Protein AF-A0A7C4AM42-F1 (afdb_monomer)

Foldseek 3Di:
DFQQVVDVVNVVCLVPDPCQVVLCVLCVNQPCVVVDVLGDNHPVRVSVSVVVLSRLVRCLVVPQVVVLPVVQVVFDWDDDPNDTHHGPSVVRSVVSCVVSLNVQQCPDVVVPHNVDDDD

Mean predicted aligned error: 3.65 Å

Sequence (119 aa):
MNFYTDNEDLQFVFATADLNDIIRSYEDDFKEQTCFDAAPDCVEDALDSYQRILRLAGDIAGQIIAPAAAAIDENPHTISNNTVVLSPPLQECLRALRQADLLGCTVSRRYGGLNLPCF

Secondary structure (DSSP, 8-state):
--TTTT-HHHHHHHHH---HHHHHHHTTTTGGGGT-TTS-SSHHHHHHHHHHHHHHHHHHIIIIIHHHHHHHHHS--EEETTEEE--HHHHHHHHHHHHTTGGGTTS-GGGT-------

Solvent-accessible surface area (backbone atoms only — not comparable to full-atom values): 6832 Å² total; per-residue (Å²): 109,34,64,34,82,75,27,69,66,59,50,48,51,65,73,67,52,85,46,63,69,55,48,40,63,72,46,60,73,32,68,46,36,87,78,36,96,82,39,40,76,47,65,69,50,41,52,53,50,50,53,52,52,45,45,52,51,12,34,47,42,42,68,47,42,56,70,31,47,64,57,36,71,76,38,64,67,45,77,56,94,98,37,81,42,74,25,70,56,51,52,52,43,52,49,54,38,52,78,66,51,56,82,37,31,65,35,50,56,94,79,76,21,62,48,44,88,86,132

pLDDT: mean 93.91, std 3.57, range [69.69, 98.0]

Nearest PDB structures (foldseek):
  6ijc-assembly1_B  TM=6.583E-01  e=2.880E-01  Roseovarius nubinhibens ISM
  6jny-assembly2_B  TM=2.391E-01  e=5.213E+00  Enterobacteria phage SfI

Radius of gyration: 17.37 Å; Cα contacts (8 Å, |Δi|>4): 118; chains: 1; bounding box: 39×35×48 Å

Structure (mmCIF, N/CA/C/O backbone):
data_AF-A0A7C4AM42-F1
#
_entry.id   AF-A0A7C4AM42-F1
#
loop_
_atom_site.group_PDB
_atom_site.id
_atom_site.type_symbol
_atom_site.label_atom_id
_atom_site.label_alt_id
_atom_site.label_comp_id
_atom_site.label_asym_id
_atom_site.label_entity_id
_atom_site.label_seq_id
_atom_site.pdbx_PDB_ins_code
_atom_site.Cartn_x
_atom_site.Cartn_y
_atom_site.Cartn_z
_atom_site.occupancy
_atom_site.B_iso_or_equiv
_atom_site.auth_seq_id
_atom_site.auth_comp_id
_atom_site.auth_asym_id
_atom_site.auth_atom_id
_atom_site.pdbx_PDB_model_num
ATOM 1 N N . MET A 1 1 ? 2.193 14.847 -9.437 1.00 88.94 1 MET A N 1
ATOM 2 C CA . MET A 1 1 ? 0.885 14.175 -9.544 1.00 88.94 1 MET A CA 1
ATOM 3 C C . MET A 1 1 ? 0.898 13.052 -8.536 1.00 88.94 1 MET A C 1
ATOM 5 O O . MET A 1 1 ? 1.866 12.301 -8.512 1.00 88.94 1 MET A O 1
ATOM 9 N N . ASN A 1 2 ? -0.108 12.994 -7.678 1.00 96.94 2 ASN A N 1
ATOM 10 C CA . ASN A 1 2 ? -0.248 12.001 -6.629 1.00 96.94 2 ASN A CA 1
ATOM 11 C C . ASN A 1 2 ? -1.560 11.254 -6.864 1.00 96.94 2 ASN A C 1
ATOM 13 O O . ASN A 1 2 ? -2.639 11.833 -6.797 1.00 96.94 2 ASN A O 1
ATOM 17 N N . PHE A 1 3 ? -1.473 9.958 -7.148 1.00 97.44 3 PHE A N 1
ATOM 18 C CA . PHE A 1 3 ? -2.634 9.175 -7.578 1.00 97.44 3 PHE A CA 1
ATOM 19 C C . PHE A 1 3 ? -3.661 8.916 -6.468 1.00 97.44 3 PHE A C 1
ATOM 21 O O . PHE A 1 3 ? -4.734 8.393 -6.756 1.00 97.44 3 PHE A O 1
ATOM 28 N N . TYR A 1 4 ? -3.357 9.288 -5.222 1.00 97.44 4 TYR A N 1
ATOM 29 C CA . TYR A 1 4 ? -4.308 9.254 -4.119 1.00 97.44 4 TYR A CA 1
ATOM 30 C C . TYR A 1 4 ? -4.992 10.609 -3.921 1.00 97.44 4 TYR A C 1
ATOM 32 O O . TYR A 1 4 ? -6.217 10.685 -3.970 1.00 97.44 4 TYR A O 1
ATOM 40 N N . THR A 1 5 ? -4.226 11.686 -3.712 1.00 97.31 5 THR A N 1
ATOM 41 C CA . THR A 1 5 ? -4.809 13.007 -3.404 1.00 97.31 5 THR A CA 1
ATOM 42 C C . THR A 1 5 ? -5.465 13.667 -4.608 1.00 97.31 5 THR A C 1
ATOM 44 O O . THR A 1 5 ? -6.393 14.448 -4.429 1.00 97.31 5 THR A O 1
ATOM 47 N N . ASP A 1 6 ? -5.014 13.338 -5.820 1.00 97.56 6 ASP A N 1
ATOM 48 C CA . ASP A 1 6 ? -5.556 13.896 -7.062 1.00 97.56 6 ASP A CA 1
ATOM 49 C C . ASP A 1 6 ? -6.754 13.067 -7.585 1.00 97.56 6 ASP A C 1
ATOM 51 O O . ASP A 1 6 ? -7.255 13.324 -8.677 1.00 97.56 6 ASP A O 1
ATOM 55 N N . ASN A 1 7 ? -7.205 12.055 -6.829 1.00 97.38 7 ASN A N 1
ATOM 56 C CA . ASN A 1 7 ? -8.327 11.184 -7.175 1.00 97.38 7 ASN A CA 1
ATOM 57 C C . ASN A 1 7 ? -9.520 11.442 -6.240 1.00 97.38 7 ASN A C 1
ATOM 59 O O . ASN A 1 7 ? -9.550 10.956 -5.107 1.00 97.38 7 ASN A O 1
ATOM 63 N N . GLU A 1 8 ? -10.505 12.199 -6.729 1.00 97.06 8 GLU A N 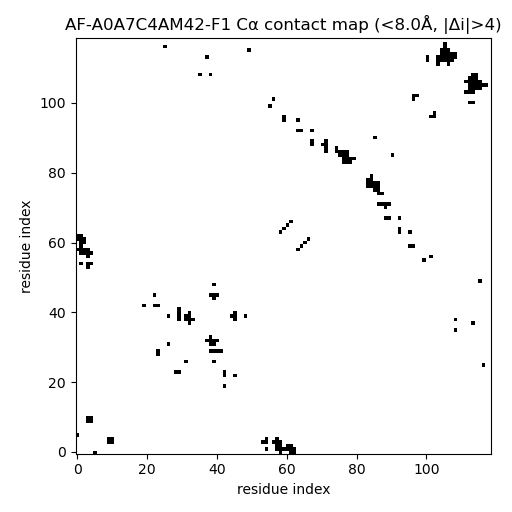1
ATOM 64 C CA . GLU A 1 8 ? -11.694 12.596 -5.960 1.00 97.06 8 GLU A CA 1
ATOM 65 C C . GLU A 1 8 ? -12.506 11.398 -5.448 1.00 97.06 8 GLU A C 1
ATOM 67 O O . GLU A 1 8 ? -13.003 11.447 -4.324 1.00 97.06 8 GLU A O 1
ATOM 72 N N . ASP A 1 9 ? -12.576 10.299 -6.206 1.00 97.31 9 ASP A N 1
ATOM 73 C CA . ASP A 1 9 ? -13.314 9.097 -5.801 1.00 97.31 9 ASP A CA 1
ATOM 74 C C . ASP A 1 9 ? -12.653 8.417 -4.595 1.00 97.31 9 ASP A C 1
ATOM 76 O O . ASP A 1 9 ? -13.335 8.027 -3.647 1.00 97.31 9 ASP A O 1
ATOM 80 N N . LEU A 1 10 ? -11.318 8.309 -4.584 1.00 95.94 10 LEU A N 1
ATOM 81 C CA . LEU A 1 10 ? -10.589 7.740 -3.443 1.00 95.94 10 LEU A CA 1
ATOM 82 C C . LEU A 1 10 ? -10.722 8.615 -2.195 1.00 95.94 10 LEU A C 1
ATOM 84 O O . LEU A 1 10 ? -10.898 8.086 -1.096 1.00 95.94 10 LEU A O 1
ATOM 88 N N . GLN A 1 11 ? -10.684 9.941 -2.358 1.00 96.44 11 GLN A N 1
ATOM 89 C CA . GLN A 1 11 ? -10.925 10.868 -1.251 1.00 96.44 11 GLN A CA 1
ATOM 90 C C . GLN A 1 11 ? -12.358 10.741 -0.723 1.00 96.44 11 GLN A C 1
ATOM 92 O O . GLN A 1 11 ? -12.566 10.701 0.489 1.00 96.44 11 GLN A O 1
ATOM 97 N N . PHE A 1 12 ? -13.344 10.630 -1.617 1.00 96.06 12 PHE A N 1
ATOM 98 C CA . PHE A 1 12 ? -14.745 10.448 -1.254 1.00 96.06 12 PHE A CA 1
ATOM 99 C C . PHE A 1 12 ? -14.971 9.144 -0.483 1.00 96.06 12 PHE A C 1
ATOM 101 O O . PHE A 1 12 ? -15.603 9.164 0.574 1.00 96.06 12 PHE A O 1
ATOM 108 N N . VAL A 1 13 ? -14.430 8.020 -0.964 1.00 93.75 13 VAL A N 1
ATOM 109 C CA . VAL A 1 13 ? -14.537 6.721 -0.282 1.00 93.75 13 VAL A CA 1
ATOM 110 C C . VAL A 1 13 ? -13.909 6.787 1.108 1.00 93.75 13 VAL A C 1
ATOM 112 O O . VAL A 1 13 ? -14.548 6.383 2.075 1.00 93.75 13 VAL A O 1
ATOM 115 N N . PHE A 1 14 ? -12.702 7.343 1.237 1.00 92.69 14 PHE A N 1
ATOM 116 C CA . PHE A 1 14 ? -12.037 7.452 2.537 1.00 92.69 14 PHE A CA 1
ATOM 117 C C . PHE A 1 14 ? -12.808 8.354 3.513 1.00 92.69 14 PHE A C 1
ATOM 119 O O . PHE A 1 14 ? -12.933 8.023 4.686 1.00 92.69 14 PHE A O 1
ATOM 126 N N . ALA A 1 15 ? -13.369 9.468 3.032 1.00 92.00 15 ALA A N 1
ATOM 127 C CA . ALA A 1 15 ? -14.115 10.411 3.864 1.00 92.00 15 ALA A CA 1
ATOM 128 C C . ALA A 1 15 ? -15.505 9.907 4.290 1.00 92.00 15 ALA A C 1
ATOM 130 O O . ALA A 1 15 ? -16.050 10.391 5.281 1.00 92.00 15 ALA A O 1
ATOM 131 N N . THR A 1 16 ? -16.107 8.989 3.528 1.00 93.12 16 THR A N 1
ATOM 132 C CA . THR A 1 16 ? -17.470 8.486 3.780 1.00 93.12 16 THR A CA 1
ATOM 133 C C . THR A 1 16 ? -17.511 7.093 4.395 1.00 93.12 16 THR A C 1
ATOM 135 O O . THR A 1 16 ? -18.566 6.676 4.874 1.00 93.12 16 THR A O 1
ATOM 138 N N . ALA A 1 17 ? -16.387 6.375 4.411 1.00 89.38 17 ALA A N 1
ATOM 139 C CA . ALA A 1 17 ? -16.276 5.103 5.101 1.00 89.38 17 ALA A CA 1
ATOM 140 C C . ALA A 1 17 ? -16.401 5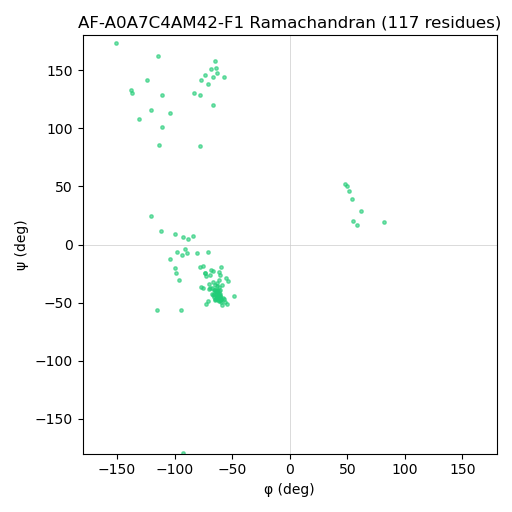.312 6.619 1.00 89.38 17 ALA A C 1
ATOM 142 O O . ALA A 1 17 ? -15.594 6.008 7.235 1.00 89.38 17 ALA A O 1
ATOM 143 N N . ASP A 1 18 ? -17.400 4.681 7.237 1.00 88.56 18 ASP A N 1
ATOM 144 C CA . ASP A 1 18 ? -17.512 4.635 8.696 1.00 88.56 18 ASP A CA 1
ATOM 145 C C . ASP A 1 18 ? -16.532 3.591 9.248 1.00 88.56 18 ASP A C 1
ATOM 147 O O . ASP A 1 18 ? -16.852 2.413 9.412 1.00 88.56 18 ASP A O 1
ATOM 151 N N . LEU A 1 19 ? -15.283 4.020 9.438 1.00 90.56 19 LEU A N 1
ATOM 152 C CA . LEU A 1 19 ? -14.186 3.151 9.860 1.00 90.56 19 LEU A CA 1
ATOM 153 C C . LEU A 1 19 ? -14.042 3.054 11.379 1.00 90.56 19 LEU A C 1
ATOM 155 O O . LEU A 1 19 ? -13.240 2.252 11.845 1.00 90.56 19 LEU A O 1
ATOM 159 N N . ASN A 1 20 ? -14.784 3.836 12.162 1.00 92.31 20 ASN A N 1
ATOM 160 C CA . ASN A 1 20 ? -14.522 3.990 13.595 1.00 92.31 20 ASN A CA 1
ATOM 161 C C . ASN A 1 20 ? -14.595 2.656 14.352 1.00 92.31 20 ASN A C 1
ATOM 163 O O . ASN A 1 20 ? -13.649 2.277 15.046 1.00 92.31 20 ASN A O 1
ATOM 167 N N . ASP A 1 21 ? -15.695 1.921 14.182 1.00 90.56 21 ASP A N 1
ATOM 168 C CA . ASP A 1 21 ? -15.895 0.627 14.844 1.00 90.56 21 ASP A CA 1
ATOM 169 C C . ASP A 1 21 ? -14.962 -0.451 14.274 1.00 90.56 21 ASP A C 1
ATOM 171 O O . ASP A 1 21 ? -14.469 -1.312 15.008 1.00 90.56 21 ASP A O 1
ATOM 175 N N . ILE A 1 22 ? -14.664 -0.372 12.973 1.00 91.62 22 ILE A N 1
ATOM 176 C CA . ILE A 1 22 ? -13.750 -1.292 12.290 1.00 91.62 22 ILE A CA 1
ATOM 177 C C . ILE A 1 22 ? -12.332 -1.128 12.840 1.00 91.62 22 ILE A C 1
ATOM 179 O O . ILE A 1 22 ? -11.702 -2.120 13.191 1.00 91.62 22 ILE A O 1
ATOM 183 N N . ILE A 1 23 ? -11.850 0.110 12.968 1.00 94.62 23 ILE A N 1
ATOM 184 C CA . ILE A 1 23 ? -10.524 0.436 13.502 1.00 94.62 23 ILE A CA 1
ATOM 185 C C . ILE A 1 23 ? -10.406 -0.053 14.941 1.00 94.62 23 ILE A C 1
ATOM 187 O O . ILE A 1 23 ? -9.446 -0.746 15.263 1.00 94.62 23 ILE A O 1
ATOM 191 N N . ARG A 1 24 ? -11.396 0.242 15.795 1.00 94.38 24 ARG A N 1
ATOM 192 C CA . ARG A 1 24 ? -11.389 -0.214 17.195 1.00 94.38 24 ARG A CA 1
ATOM 193 C C . ARG A 1 24 ? -11.291 -1.731 17.297 1.00 94.38 24 ARG A C 1
ATOM 195 O O . ARG A 1 24 ? -10.470 -2.240 18.055 1.00 94.38 24 ARG A O 1
ATOM 202 N N . SER A 1 25 ? -12.095 -2.447 16.512 1.00 93.00 25 SER A N 1
ATOM 203 C CA . SER A 1 25 ? -12.066 -3.909 16.503 1.00 93.00 25 SER A CA 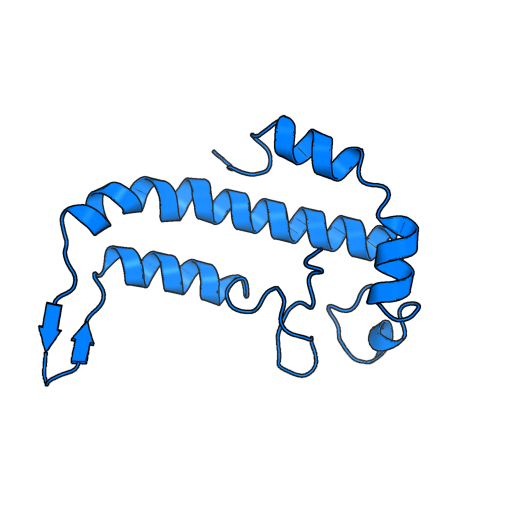1
ATOM 204 C C . SER A 1 25 ? -10.768 -4.467 15.921 1.00 93.00 25 SER A C 1
ATOM 206 O O . SER A 1 25 ? -10.302 -5.506 16.384 1.00 93.00 25 SER A O 1
ATOM 208 N N . TYR A 1 26 ? -10.213 -3.835 14.888 1.00 93.12 26 TYR A N 1
ATOM 209 C CA . TYR A 1 26 ? -9.022 -4.315 14.190 1.00 93.12 26 TYR A CA 1
ATOM 210 C C . TYR A 1 26 ? -7.738 -4.074 14.996 1.00 93.12 26 TYR A C 1
ATOM 212 O O . TYR A 1 26 ? -6.868 -4.940 15.030 1.00 93.12 26 TYR A O 1
ATOM 220 N N . GLU A 1 27 ? -7.648 -2.941 15.697 1.00 94.19 27 GLU A N 1
ATOM 221 C CA . GLU A 1 27 ? -6.536 -2.594 16.595 1.00 94.19 27 GLU A CA 1
ATOM 222 C C . GLU A 1 27 ? -6.699 -3.186 18.011 1.00 94.19 27 GLU A C 1
ATOM 224 O O . GLU A 1 27 ? -5.916 -2.869 18.907 1.00 94.19 27 GLU A O 1
ATOM 229 N N . ASP A 1 28 ? -7.711 -4.040 18.229 1.00 93.81 28 ASP A N 1
ATOM 230 C CA . ASP A 1 28 ? -8.035 -4.675 19.516 1.00 93.81 28 ASP A CA 1
ATOM 231 C C . ASP A 1 28 ? -8.069 -3.658 20.674 1.00 93.81 28 ASP A C 1
ATOM 233 O O . ASP A 1 28 ? -7.375 -3.808 21.683 1.00 93.81 28 ASP A O 1
ATOM 237 N N . ASP A 1 29 ? -8.837 -2.578 20.485 1.00 94.19 29 ASP A N 1
ATOM 238 C CA . ASP A 1 29 ? -8.909 -1.418 21.386 1.00 94.19 29 ASP A CA 1
ATOM 239 C C . ASP A 1 29 ? -7.532 -0.789 21.694 1.00 94.19 29 ASP A C 1
ATOM 241 O O . ASP A 1 29 ? -7.259 -0.365 22.819 1.00 94.19 29 ASP A O 1
ATOM 245 N N . PHE A 1 30 ? -6.658 -0.719 20.683 1.00 95.19 30 PHE A N 1
ATOM 246 C CA . PHE A 1 30 ? -5.340 -0.068 20.725 1.00 95.19 30 PHE A CA 1
ATOM 247 C C . PHE A 1 30 ? -4.364 -0.677 21.747 1.00 95.19 30 PHE A C 1
ATOM 249 O O . PHE A 1 30 ? -3.462 -0.012 22.259 1.00 95.19 30 PHE A O 1
ATOM 256 N N . LYS A 1 31 ? -4.491 -1.977 22.048 1.00 92.69 31 LYS A N 1
ATOM 257 C CA . LYS A 1 31 ? -3.609 -2.668 23.014 1.00 92.69 31 LYS A CA 1
ATOM 258 C C . LYS A 1 31 ? -2.131 -2.651 22.628 1.00 92.69 31 LYS A C 1
ATOM 260 O O . LYS A 1 31 ? -1.271 -2.750 23.501 1.00 92.69 31 LYS A O 1
ATOM 265 N N . GLU A 1 32 ? -1.839 -2.537 21.338 1.00 90.56 32 GLU A N 1
ATOM 266 C CA . GLU A 1 32 ? -0.481 -2.545 20.796 1.00 90.56 32 GLU A CA 1
ATOM 267 C C . GLU A 1 32 ? 0.252 -1.195 20.914 1.00 90.56 32 GLU A C 1
ATOM 269 O O . GLU A 1 32 ? 1.458 -1.159 20.666 1.00 90.56 32 GLU A O 1
ATOM 274 N N . GLN A 1 33 ? -0.417 -0.115 21.347 1.00 90.00 33 GLN A N 1
ATOM 275 C CA . GLN A 1 33 ? 0.131 1.255 21.388 1.00 90.00 33 GLN A CA 1
ATOM 276 C C . GLN A 1 33 ? 1.450 1.393 22.176 1.00 90.00 33 GLN A C 1
ATOM 278 O O . GLN A 1 33 ? 2.267 2.261 21.896 1.00 90.00 33 GLN A O 1
ATOM 283 N N . THR A 1 34 ? 1.682 0.543 23.185 1.00 89.62 34 THR A N 1
ATOM 284 C CA . THR A 1 34 ? 2.924 0.549 23.985 1.00 89.62 34 THR A CA 1
ATOM 285 C C . THR A 1 34 ? 3.945 -0.488 23.522 1.00 89.62 34 THR A C 1
ATOM 287 O O . THR A 1 34 ? 5.060 -0.532 24.042 1.00 89.62 34 THR A O 1
ATOM 290 N N . CYS A 1 35 ? 3.567 -1.348 22.576 1.00 91.06 35 CYS A N 1
ATOM 291 C CA . CYS A 1 35 ? 4.401 -2.425 22.056 1.00 91.06 35 CYS A CA 1
ATOM 292 C C . CYS A 1 35 ? 5.130 -2.030 20.769 1.00 91.06 35 CYS A C 1
ATOM 294 O O . CYS A 1 35 ? 6.221 -2.545 20.523 1.00 91.06 35 CYS A O 1
ATOM 296 N N . PHE A 1 36 ? 4.544 -1.146 19.957 1.00 90.06 36 PHE A N 1
ATOM 297 C CA . PHE A 1 36 ? 5.105 -0.732 18.674 1.00 90.06 36 PHE A CA 1
ATOM 298 C C . PHE A 1 36 ? 4.947 0.776 18.471 1.00 90.06 36 PHE A C 1
ATOM 300 O O . PHE A 1 36 ? 3.847 1.296 18.599 1.00 90.06 36 PHE A O 1
ATOM 307 N N . ASP A 1 37 ? 6.018 1.454 18.052 1.00 86.38 37 ASP A N 1
ATOM 308 C CA . ASP A 1 37 ? 6.016 2.911 17.824 1.00 86.38 37 ASP A CA 1
ATOM 309 C C . ASP A 1 37 ? 5.027 3.363 16.733 1.00 86.38 37 ASP A C 1
ATOM 311 O O . ASP A 1 37 ? 4.612 4.516 16.708 1.00 86.38 37 ASP A O 1
ATOM 315 N N . ALA A 1 38 ? 4.674 2.462 15.811 1.00 84.75 38 ALA A N 1
ATOM 316 C CA . ALA A 1 38 ? 3.734 2.709 14.715 1.00 84.75 38 ALA A CA 1
ATOM 317 C C . ALA A 1 38 ? 2.318 2.164 14.994 1.00 84.75 38 ALA A C 1
ATOM 319 O O . ALA A 1 38 ? 1.507 2.068 14.069 1.00 84.75 38 ALA A O 1
ATOM 320 N N . ALA A 1 39 ? 2.036 1.708 16.219 1.00 93.31 39 ALA A N 1
ATOM 321 C CA . ALA A 1 39 ? 0.686 1.321 16.610 1.00 93.31 39 ALA A CA 1
ATOM 322 C C . ALA A 1 39 ? -0.107 2.567 17.032 1.00 93.31 39 ALA A C 1
ATOM 324 O O . ALA A 1 39 ? 0.399 3.335 17.851 1.00 93.31 39 ALA A O 1
ATOM 325 N N . PRO A 1 40 ? -1.325 2.763 16.500 1.00 95.00 40 PRO A N 1
ATOM 326 C CA . PRO A 1 40 ? -2.139 3.909 16.863 1.00 95.00 40 PRO A CA 1
ATOM 327 C C . PRO A 1 40 ? -2.621 3.808 18.311 1.00 95.00 40 PRO A C 1
ATOM 329 O O . PRO A 1 40 ? -2.820 2.708 18.833 1.00 95.00 40 PRO A O 1
ATOM 332 N N . ASP A 1 41 ? -2.841 4.956 18.944 1.00 95.12 41 ASP A N 1
ATOM 333 C CA . ASP A 1 41 ? -3.376 5.057 20.310 1.00 95.12 41 ASP A CA 1
ATOM 334 C C . ASP A 1 41 ? -4.887 5.359 20.350 1.00 95.12 41 ASP A C 1
ATOM 336 O O . ASP A 1 41 ? -5.576 5.103 21.343 1.00 95.12 41 ASP A O 1
ATOM 340 N N . CYS A 1 42 ? -5.424 5.884 19.250 1.00 95.44 42 CYS A N 1
ATOM 341 C CA . CYS A 1 42 ? -6.829 6.212 19.078 1.00 95.44 42 CYS A CA 1
ATOM 342 C C . CYS A 1 42 ? -7.261 6.114 17.608 1.00 95.44 42 CYS A C 1
ATOM 344 O O . CYS A 1 42 ? -6.461 5.892 1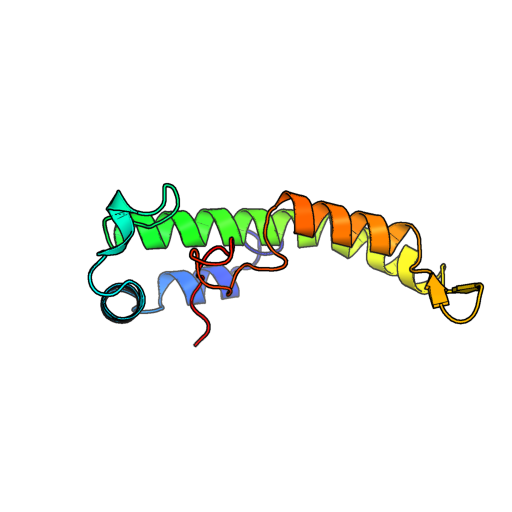6.697 1.00 95.44 42 CYS A O 1
ATOM 346 N N . VAL A 1 43 ? -8.567 6.268 17.369 1.00 95.81 43 VAL A N 1
ATOM 347 C CA . VAL A 1 43 ? -9.147 6.160 16.021 1.00 95.81 43 VAL A CA 1
ATOM 348 C C . VAL A 1 43 ? -8.626 7.282 15.125 1.00 95.81 43 VAL A C 1
ATOM 350 O O . VAL A 1 43 ? -8.318 7.056 13.958 1.00 95.81 43 VAL A O 1
ATOM 353 N N . GLU A 1 44 ? -8.495 8.482 15.679 1.00 95.38 44 GLU A N 1
ATOM 354 C CA . GLU A 1 44 ? -8.004 9.663 14.985 1.00 95.38 44 GLU A CA 1
ATOM 355 C C . GLU A 1 44 ? -6.552 9.483 14.517 1.00 95.38 44 GLU A C 1
ATOM 357 O O . GLU A 1 44 ? -6.230 9.836 13.382 1.00 95.38 44 GLU A O 1
ATOM 362 N N . ASP A 1 45 ? -5.698 8.881 15.350 1.00 95.75 45 ASP A N 1
ATOM 363 C CA . ASP A 1 45 ? -4.301 8.589 15.008 1.00 95.75 45 ASP A CA 1
ATOM 364 C C . ASP A 1 45 ? -4.182 7.481 13.948 1.00 95.75 45 ASP A C 1
ATOM 366 O O . ASP A 1 45 ? -3.393 7.584 13.002 1.00 95.75 45 ASP A O 1
ATOM 370 N N . ALA A 1 46 ? -5.038 6.455 14.025 1.00 95.38 46 ALA A N 1
ATOM 371 C CA . ALA A 1 46 ? -5.130 5.428 12.989 1.00 95.38 46 ALA A CA 1
ATOM 372 C C . ALA A 1 46 ? -5.530 6.028 11.629 1.00 95.38 46 ALA A C 1
ATOM 374 O O . ALA A 1 46 ? -4.897 5.738 10.612 1.00 95.38 46 ALA A O 1
ATOM 375 N N . LEU A 1 47 ? -6.542 6.903 11.603 1.00 94.94 47 LEU A N 1
ATOM 376 C CA . LEU A 1 47 ? -6.994 7.579 10.384 1.00 94.94 47 LEU A CA 1
ATOM 377 C C . LEU A 1 47 ? -5.912 8.493 9.787 1.00 94.94 47 LEU A C 1
ATOM 379 O O . LEU A 1 47 ? -5.680 8.435 8.576 1.00 94.94 47 LEU A O 1
ATOM 383 N N . ASP A 1 48 ? -5.221 9.295 10.607 1.00 94.81 48 ASP A N 1
ATOM 384 C CA . ASP A 1 48 ? -4.101 10.131 10.144 1.00 94.81 48 ASP A CA 1
ATOM 385 C C . ASP A 1 48 ? -2.965 9.266 9.577 1.00 94.81 48 ASP A C 1
ATOM 387 O O . ASP A 1 48 ? -2.436 9.539 8.494 1.00 94.81 48 ASP A O 1
ATOM 391 N N . SER A 1 49 ? -2.643 8.160 10.251 1.00 93.75 49 SER A N 1
ATOM 392 C CA . SER A 1 49 ? -1.653 7.189 9.784 1.00 93.75 49 SER A CA 1
ATOM 393 C C . SER A 1 49 ? -2.029 6.595 8.425 1.00 93.75 49 SER A C 1
ATOM 395 O O . SER A 1 49 ? -1.206 6.598 7.502 1.00 93.75 49 SER A O 1
ATOM 397 N N . TYR A 1 50 ? -3.279 6.159 8.242 1.00 94.56 50 TYR A N 1
ATOM 398 C CA . TYR A 1 50 ? -3.764 5.655 6.953 1.00 94.56 50 TYR A CA 1
ATOM 399 C C . TYR A 1 50 ? -3.665 6.725 5.866 1.00 94.56 50 TYR A C 1
ATOM 401 O O . TYR A 1 50 ? -3.160 6.448 4.777 1.00 94.56 50 TYR A O 1
ATOM 409 N N . GLN A 1 51 ? -4.062 7.965 6.159 1.00 94.94 51 GLN A N 1
ATOM 410 C CA . GLN A 1 51 ? -3.991 9.064 5.199 1.00 94.94 51 GLN A CA 1
ATOM 411 C C . GLN A 1 51 ? -2.547 9.375 4.780 1.00 94.94 51 GLN A C 1
ATOM 413 O O . GLN A 1 51 ? -2.278 9.601 3.595 1.00 94.94 51 GLN A O 1
ATOM 418 N N . ARG A 1 52 ? -1.593 9.347 5.719 1.00 95.12 52 ARG A N 1
ATOM 419 C CA . ARG A 1 52 ? -0.161 9.525 5.425 1.00 95.12 52 ARG A CA 1
ATOM 420 C C . ARG A 1 52 ? 0.376 8.412 4.536 1.00 95.12 52 ARG A C 1
ATOM 422 O O . ARG A 1 52 ? 1.072 8.712 3.563 1.00 95.12 52 ARG A O 1
ATOM 429 N N . ILE A 1 53 ? 0.035 7.161 4.843 1.00 95.38 53 ILE A N 1
ATOM 430 C CA . ILE A 1 53 ? 0.475 5.994 4.073 1.00 95.38 53 ILE A CA 1
ATOM 431 C C . ILE A 1 53 ? -0.117 6.025 2.659 1.00 95.38 53 ILE A C 1
ATOM 433 O O . ILE A 1 53 ? 0.624 5.885 1.686 1.00 95.38 53 ILE A O 1
ATOM 437 N N . LEU A 1 54 ? -1.418 6.292 2.520 1.00 95.88 54 LEU A N 1
ATOM 438 C CA . LEU A 1 54 ? -2.088 6.399 1.221 1.00 95.88 54 LEU A CA 1
ATOM 439 C C . LEU A 1 54 ? -1.531 7.554 0.381 1.00 95.88 54 LEU A C 1
ATOM 441 O O . LEU A 1 54 ? -1.306 7.391 -0.818 1.00 95.88 54 LEU A O 1
ATOM 445 N N . ARG A 1 55 ? -1.221 8.700 1.001 1.00 97.06 55 ARG A N 1
ATOM 446 C CA . ARG A 1 55 ? -0.558 9.816 0.314 1.00 97.06 55 ARG A CA 1
ATOM 447 C C . ARG A 1 55 ? 0.827 9.427 -0.195 1.00 97.06 55 ARG A C 1
ATOM 449 O O . ARG A 1 55 ? 1.144 9.751 -1.336 1.00 97.06 55 ARG A O 1
ATOM 456 N N . LEU A 1 56 ? 1.637 8.741 0.613 1.00 96.81 56 LEU A N 1
ATOM 457 C CA . LEU A 1 56 ? 2.955 8.258 0.189 1.00 96.81 56 LEU A CA 1
ATOM 458 C C . LEU A 1 56 ? 2.840 7.232 -0.948 1.00 96.81 56 LEU A C 1
ATOM 460 O O . LEU A 1 56 ? 3.556 7.333 -1.942 1.00 96.81 56 LEU A O 1
ATOM 464 N N . ALA A 1 57 ? 1.899 6.291 -0.843 1.00 97.19 57 ALA A N 1
ATOM 465 C CA . ALA A 1 57 ? 1.628 5.309 -1.888 1.00 97.19 57 ALA A CA 1
ATOM 466 C C . ALA A 1 57 ? 1.197 5.977 -3.204 1.00 97.19 57 ALA A C 1
ATOM 468 O O . ALA A 1 57 ? 1.713 5.632 -4.266 1.00 97.19 57 ALA A O 1
ATOM 469 N N . GLY A 1 58 ? 0.311 6.973 -3.136 1.00 97.81 58 GLY A N 1
ATOM 470 C CA . GLY A 1 58 ? -0.115 7.757 -4.294 1.00 97.81 58 GLY A CA 1
ATOM 471 C C . GLY A 1 58 ? 1.019 8.559 -4.937 1.00 97.81 58 GLY A C 1
ATOM 472 O O . GLY A 1 58 ? 1.041 8.709 -6.161 1.00 97.81 58 GLY A O 1
ATOM 473 N N . ASP A 1 59 ? 1.978 9.035 -4.141 1.00 98.00 59 ASP A N 1
ATOM 474 C CA . ASP A 1 59 ? 3.154 9.755 -4.636 1.00 98.00 59 ASP A CA 1
ATOM 475 C C . ASP A 1 59 ? 4.116 8.818 -5.374 1.00 98.00 59 ASP A C 1
ATOM 477 O O . ASP A 1 59 ? 4.481 9.079 -6.518 1.00 98.00 59 ASP A O 1
ATOM 481 N N . ILE A 1 60 ? 4.444 7.668 -4.776 1.00 97.88 60 ILE A N 1
ATOM 482 C CA . ILE A 1 60 ? 5.275 6.636 -5.414 1.00 97.88 60 ILE A CA 1
ATOM 483 C C . ILE A 1 60 ? 4.608 6.124 -6.696 1.00 97.88 60 ILE A C 1
ATOM 485 O O . ILE A 1 60 ? 5.271 5.976 -7.726 1.00 97.88 60 ILE A O 1
ATOM 489 N N . ALA A 1 61 ? 3.292 5.901 -6.666 1.00 97.81 61 ALA A N 1
ATOM 490 C CA . ALA A 1 61 ? 2.535 5.481 -7.836 1.00 97.81 61 ALA A CA 1
ATOM 491 C C . ALA A 1 61 ? 2.627 6.508 -8.975 1.00 97.81 61 ALA A C 1
ATOM 493 O O . ALA A 1 61 ? 2.955 6.138 -10.102 1.00 97.81 61 ALA A O 1
ATOM 494 N N . GLY A 1 62 ? 2.383 7.788 -8.683 1.00 97.56 62 GLY A N 1
ATOM 495 C CA . GLY A 1 62 ? 2.343 8.841 -9.697 1.00 97.56 62 GLY A CA 1
ATOM 496 C C . GLY A 1 62 ? 3.715 9.302 -10.192 1.00 97.56 62 GLY A C 1
ATOM 497 O O . GLY A 1 62 ? 3.864 9.609 -11.373 1.00 97.56 62 GLY A O 1
ATOM 498 N N . GLN A 1 63 ? 4.719 9.354 -9.316 1.00 97.06 63 GLN A N 1
ATOM 499 C CA . GLN A 1 63 ? 6.031 9.928 -9.633 1.00 97.06 63 GLN A CA 1
ATOM 500 C C . GLN A 1 63 ? 7.098 8.895 -10.004 1.00 97.06 63 GLN A C 1
ATOM 502 O O . GLN A 1 63 ? 8.050 9.249 -10.695 1.00 97.06 63 GLN A O 1
ATOM 507 N N . ILE A 1 64 ? 6.966 7.64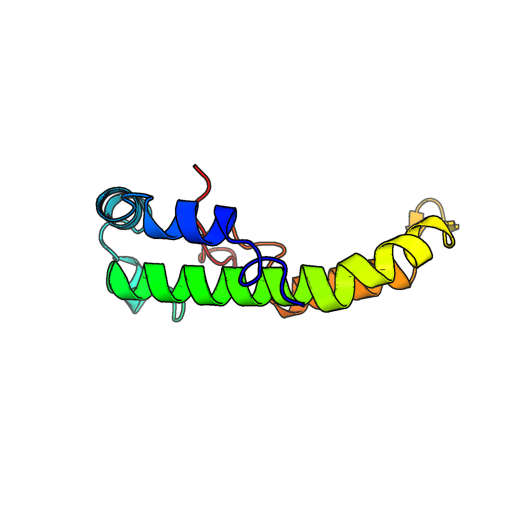0 -9.560 1.00 96.69 64 ILE A N 1
ATOM 508 C CA . ILE A 1 64 ? 7.983 6.597 -9.781 1.00 96.69 64 ILE A CA 1
ATOM 509 C C . ILE A 1 64 ? 7.426 5.489 -10.673 1.00 96.69 64 ILE A C 1
ATOM 511 O O . ILE A 1 64 ? 7.991 5.210 -11.728 1.00 96.69 64 ILE A O 1
ATOM 515 N N . ILE A 1 65 ? 6.306 4.875 -10.286 1.00 96.81 65 ILE A N 1
ATOM 516 C CA . ILE A 1 65 ? 5.786 3.680 -10.969 1.00 96.81 65 ILE A CA 1
ATOM 517 C C . ILE A 1 65 ? 5.186 4.032 -12.334 1.00 96.81 65 ILE A C 1
ATOM 519 O O . ILE A 1 65 ? 5.551 3.426 -13.340 1.00 96.81 65 ILE A O 1
ATOM 523 N N . ALA A 1 66 ? 4.292 5.021 -12.391 1.00 97.25 66 ALA A N 1
ATOM 524 C CA . ALA A 1 66 ? 3.628 5.424 -13.627 1.00 97.25 66 ALA A CA 1
ATOM 525 C C . ALA A 1 66 ? 4.600 5.820 -14.758 1.00 97.25 66 ALA A C 1
ATOM 527 O O . ALA A 1 66 ? 4.456 5.281 -15.857 1.00 97.25 66 ALA A O 1
ATOM 528 N N . PRO A 1 67 ? 5.612 6.689 -14.547 1.00 95.88 67 PRO A N 1
ATOM 529 C CA . PRO A 1 67 ? 6.563 7.017 -15.612 1.00 95.88 67 PRO A CA 1
ATOM 530 C C . PRO A 1 67 ? 7.490 5.849 -15.975 1.00 95.88 67 PRO A C 1
ATOM 532 O O . PRO A 1 67 ? 7.957 5.779 -17.111 1.00 95.88 67 PRO A O 1
ATOM 535 N N . ALA A 1 68 ? 7.748 4.918 -15.050 1.00 95.31 68 ALA A N 1
ATOM 536 C CA . ALA A 1 68 ? 8.560 3.736 -15.326 1.00 95.31 68 ALA A CA 1
ATOM 537 C C . ALA A 1 68 ? 7.826 2.673 -16.161 1.00 95.31 68 ALA A C 1
ATOM 539 O O . ALA A 1 68 ? 8.492 1.833 -16.760 1.00 95.31 68 ALA A O 1
ATOM 540 N N . ALA A 1 69 ? 6.489 2.705 -16.233 1.00 94.38 69 ALA A N 1
ATOM 541 C CA . ALA A 1 69 ? 5.681 1.669 -16.882 1.00 94.38 69 ALA A CA 1
ATOM 542 C C . ALA A 1 69 ? 6.101 1.396 -18.338 1.00 94.38 69 ALA A C 1
ATOM 544 O O . ALA A 1 69 ? 6.427 0.262 -18.678 1.00 94.38 69 ALA A O 1
ATOM 545 N N . ALA A 1 70 ? 6.206 2.439 -19.169 1.00 94.94 70 ALA A N 1
ATOM 546 C CA . ALA A 1 70 ? 6.634 2.287 -20.562 1.00 94.94 70 ALA A CA 1
ATOM 547 C C . ALA A 1 70 ? 8.061 1.718 -20.673 1.00 94.94 70 ALA A C 1
ATOM 549 O O . ALA A 1 70 ? 8.327 0.835 -21.483 1.00 94.94 70 ALA A O 1
ATOM 550 N N . ALA A 1 71 ? 8.974 2.167 -19.805 1.00 94.62 71 ALA A N 1
ATOM 551 C CA . ALA A 1 71 ? 10.340 1.656 -19.779 1.00 94.62 71 ALA A CA 1
ATOM 552 C C . ALA A 1 71 ? 10.404 0.184 -19.336 1.00 94.62 71 ALA A C 1
ATOM 554 O O . ALA A 1 71 ? 11.282 -0.544 -19.791 1.00 94.62 71 ALA A O 1
ATOM 555 N N . ILE A 1 72 ? 9.506 -0.272 -18.457 1.00 93.56 72 ILE A N 1
ATOM 556 C CA . ILE A 1 72 ? 9.404 -1.684 -18.063 1.00 93.56 72 ILE A CA 1
ATOM 557 C C . ILE A 1 72 ? 8.956 -2.536 -19.253 1.00 93.56 72 ILE A C 1
ATOM 559 O O . ILE A 1 72 ? 9.550 -3.588 -19.479 1.00 93.56 72 ILE A O 1
ATOM 563 N N . ASP A 1 73 ? 7.980 -2.069 -20.032 1.00 93.06 73 ASP A N 1
ATOM 564 C CA . ASP A 1 73 ? 7.491 -2.785 -21.216 1.00 93.06 73 ASP A CA 1
ATOM 565 C C . ASP A 1 73 ? 8.565 -2.893 -22.310 1.00 93.06 73 ASP A C 1
ATOM 567 O O . ASP A 1 73 ? 8.728 -3.940 -22.938 1.00 93.06 73 ASP A O 1
ATOM 571 N N . GLU A 1 74 ? 9.347 -1.829 -22.510 1.00 95.56 74 GLU A N 1
ATOM 572 C CA . GLU A 1 74 ? 10.456 -1.801 -23.472 1.00 95.56 74 GLU A CA 1
ATOM 573 C C . GLU A 1 74 ? 11.680 -2.614 -23.015 1.00 95.56 74 GLU A C 1
ATOM 575 O O . GLU A 1 74 ? 12.471 -3.066 -23.845 1.00 95.56 74 GLU A O 1
ATOM 580 N N . ASN A 1 75 ? 11.847 -2.817 -21.702 1.00 92.31 75 ASN A N 1
ATOM 581 C CA . ASN A 1 75 ? 12.965 -3.552 -21.111 1.00 92.31 75 ASN A CA 1
ATOM 582 C C . ASN A 1 75 ? 12.464 -4.849 -20.459 1.00 92.31 75 ASN A C 1
ATOM 584 O O . ASN A 1 75 ? 12.242 -4.878 -19.243 1.00 92.31 75 ASN A O 1
ATOM 588 N N . PRO A 1 76 ? 12.320 -5.948 -21.222 1.00 88.56 76 PRO A N 1
ATOM 589 C CA . PRO A 1 76 ? 11.803 -7.197 -20.686 1.00 88.56 76 PRO A CA 1
ATOM 590 C C . PRO A 1 76 ? 12.740 -7.802 -19.636 1.00 88.56 76 PRO A C 1
ATOM 592 O O . PRO A 1 76 ? 13.950 -7.557 -19.600 1.00 88.56 76 PRO A O 1
ATOM 595 N N . HIS A 1 77 ? 12.178 -8.650 -18.778 1.00 94.25 77 HIS A N 1
ATOM 596 C CA . HIS A 1 77 ? 12.967 -9.469 -17.863 1.00 94.25 77 HIS A CA 1
ATOM 597 C C . HIS A 1 77 ? 13.863 -10.434 -18.640 1.00 94.25 77 HIS A C 1
ATOM 599 O O . HIS A 1 77 ? 13.499 -10.931 -19.706 1.00 94.25 77 HIS A O 1
AT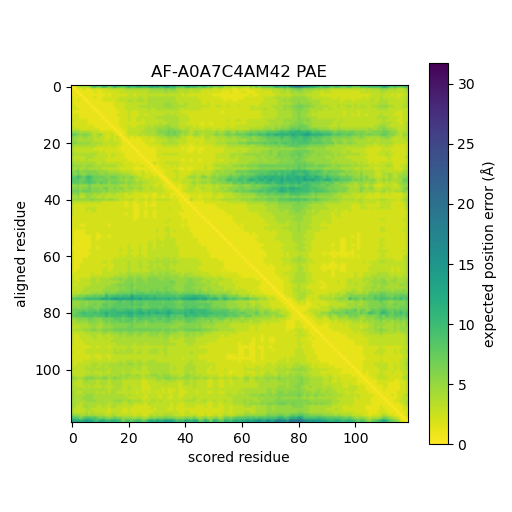OM 605 N N . THR A 1 78 ? 15.032 -10.726 -18.081 1.00 94.94 78 THR A N 1
ATOM 606 C CA . THR A 1 78 ? 15.982 -11.664 -18.687 1.00 94.94 78 THR A CA 1
ATOM 607 C C . THR A 1 78 ? 16.137 -12.897 -17.813 1.00 94.94 78 THR A C 1
ATOM 609 O O . THR A 1 78 ? 15.770 -12.896 -16.639 1.00 94.94 78 THR A O 1
ATOM 612 N N . ILE A 1 79 ? 16.663 -13.977 -18.385 1.00 96.62 79 ILE A N 1
ATOM 613 C CA . ILE A 1 79 ? 17.009 -15.183 -17.636 1.00 96.62 79 ILE A CA 1
ATOM 614 C C . ILE A 1 79 ? 18.529 -15.296 -17.617 1.00 96.62 79 ILE A C 1
ATOM 616 O O . ILE A 1 79 ? 19.174 -15.258 -18.663 1.00 96.62 79 ILE A O 1
ATOM 620 N N . SER A 1 80 ? 19.096 -15.462 -16.427 1.00 95.38 80 SER A N 1
ATOM 621 C CA . SER A 1 80 ? 20.518 -15.716 -16.216 1.00 95.38 80 SER A CA 1
ATOM 622 C C . SER A 1 80 ? 20.679 -16.797 -15.154 1.00 95.38 80 SER A C 1
ATOM 624 O O . SER A 1 80 ? 20.048 -16.726 -14.102 1.00 95.38 80 SER A O 1
ATOM 626 N N . ASN A 1 81 ? 21.492 -17.823 -15.425 1.00 94.81 81 ASN A N 1
ATOM 627 C CA . ASN A 1 81 ? 21.742 -18.941 -14.502 1.00 94.81 81 ASN A CA 1
ATOM 628 C C . ASN A 1 81 ? 20.454 -19.571 -13.938 1.00 94.81 81 ASN A C 1
ATOM 630 O O . ASN A 1 81 ? 20.291 -19.700 -12.725 1.00 94.81 81 ASN A O 1
ATOM 634 N N . ASN A 1 82 ? 19.507 -19.921 -14.817 1.00 95.88 82 ASN A N 1
ATOM 635 C CA . ASN A 1 82 ? 18.204 -20.481 -14.430 1.00 95.88 82 ASN A CA 1
ATOM 636 C C . ASN A 1 82 ? 17.364 -19.585 -13.491 1.00 95.88 82 ASN A C 1
ATOM 638 O O . ASN A 1 82 ? 16.405 -20.060 -12.888 1.00 95.88 82 ASN A O 1
ATOM 642 N N . THR A 1 83 ? 17.698 -18.295 -13.384 1.00 95.56 83 THR A N 1
ATOM 643 C CA . THR A 1 83 ? 17.032 -17.318 -12.515 1.00 95.56 83 THR A CA 1
ATOM 644 C C . THR A 1 83 ? 16.533 -16.136 -13.337 1.00 95.56 83 THR A C 1
ATOM 646 O O . THR A 1 83 ? 17.199 -15.689 -14.272 1.00 95.56 83 THR A O 1
ATOM 649 N N . VAL A 1 84 ? 15.355 -15.617 -12.991 1.00 95.94 84 VAL A N 1
ATOM 650 C CA . VAL A 1 84 ? 14.805 -14.412 -13.620 1.00 95.94 84 VAL A CA 1
ATOM 651 C C . VAL A 1 84 ? 15.493 -13.174 -13.048 1.00 95.94 84 VAL A C 1
ATOM 653 O O . VAL A 1 84 ? 15.539 -12.979 -11.836 1.00 95.94 84 VAL A O 1
ATOM 656 N N . VAL A 1 85 ? 15.997 -12.319 -13.931 1.00 95.62 85 VAL A N 1
ATOM 657 C CA . VAL A 1 85 ? 16.549 -11.004 -13.611 1.00 95.62 85 VAL A CA 1
ATOM 658 C C . VAL A 1 85 ? 15.527 -9.951 -14.026 1.00 95.62 85 VAL A C 1
ATOM 660 O O . VAL A 1 85 ? 15.237 -9.775 -15.213 1.00 95.62 85 VAL A O 1
ATOM 663 N N . LEU A 1 86 ? 14.968 -9.264 -13.028 1.00 95.56 86 LEU A N 1
ATOM 664 C CA . LEU A 1 86 ? 13.998 -8.192 -13.238 1.00 95.56 86 LEU A CA 1
ATOM 665 C C . LEU A 1 86 ? 14.633 -7.022 -13.988 1.00 95.56 86 LEU A C 1
ATOM 667 O O . LEU A 1 86 ? 15.832 -6.763 -13.859 1.00 95.56 86 LEU A O 1
ATOM 671 N N . SER A 1 87 ? 13.820 -6.286 -14.737 1.00 95.50 87 SER A N 1
ATOM 672 C CA . SER A 1 87 ? 14.306 -5.129 -15.480 1.00 95.50 87 SER A CA 1
ATOM 673 C C . SER A 1 87 ? 14.759 -4.024 -14.516 1.00 95.50 87 SER A C 1
ATOM 675 O O . SER A 1 87 ? 14.144 -3.848 -13.459 1.00 95.50 87 SER A O 1
ATOM 677 N N . PRO A 1 88 ? 15.825 -3.267 -14.839 1.00 94.94 88 PRO A N 1
ATOM 678 C CA . PRO A 1 88 ? 16.275 -2.152 -14.009 1.00 94.94 88 PRO A CA 1
ATOM 679 C C . PRO A 1 88 ? 15.163 -1.175 -13.575 1.00 94.94 88 PRO A C 1
ATOM 681 O O . PRO A 1 88 ? 15.116 -0.866 -12.383 1.00 94.94 88 PRO A O 1
ATOM 684 N N . PRO A 1 89 ? 14.229 -0.733 -14.451 1.00 95.38 89 PRO A N 1
ATOM 685 C CA . PRO A 1 89 ? 13.158 0.171 -14.023 1.00 95.38 89 PRO A CA 1
ATOM 686 C C . PRO A 1 89 ? 12.194 -0.471 -13.012 1.00 95.38 89 PRO A C 1
ATOM 688 O O . PRO A 1 89 ? 11.763 0.195 -12.071 1.00 95.38 89 PRO A O 1
ATOM 691 N N . LEU A 1 90 ? 11.911 -1.775 -13.125 1.00 95.88 90 LEU A N 1
ATOM 692 C CA . LEU A 1 90 ? 11.096 -2.478 -12.131 1.00 95.88 90 LEU A CA 1
ATOM 693 C C . LEU A 1 90 ? 11.831 -2.613 -10.789 1.00 95.88 90 LEU A C 1
ATOM 695 O O . LEU A 1 90 ? 11.218 -2.475 -9.732 1.00 95.88 90 LEU A O 1
ATOM 699 N N . GLN A 1 91 ? 13.146 -2.849 -10.808 1.00 96.19 91 GLN A N 1
ATOM 700 C CA . GLN A 1 91 ? 13.947 -2.900 -9.581 1.00 96.19 91 GLN A CA 1
ATOM 701 C C . GLN A 1 91 ? 13.931 -1.564 -8.825 1.00 96.19 91 GLN A C 1
ATOM 703 O O . GLN A 1 91 ? 13.891 -1.573 -7.595 1.00 96.19 91 GLN A O 1
ATOM 708 N N . GLU A 1 92 ? 13.931 -0.429 -9.533 1.00 95.69 92 GLU A N 1
ATOM 709 C CA . GLU A 1 92 ? 13.789 0.897 -8.916 1.00 95.69 92 GLU A CA 1
ATOM 710 C C . GLU A 1 92 ? 12.425 1.059 -8.238 1.00 95.69 92 GLU A C 1
ATOM 712 O O . GLU A 1 92 ? 12.355 1.437 -7.070 1.00 95.69 92 GLU A O 1
ATOM 717 N N . CYS A 1 93 ? 11.345 0.679 -8.927 1.00 96.75 93 CYS A N 1
ATOM 718 C CA . CYS A 1 93 ? 9.992 0.714 -8.367 1.00 96.75 93 CYS A CA 1
ATOM 719 C C . CYS A 1 93 ? 9.885 -0.134 -7.091 1.00 96.75 93 CYS A C 1
ATOM 721 O O . CYS A 1 9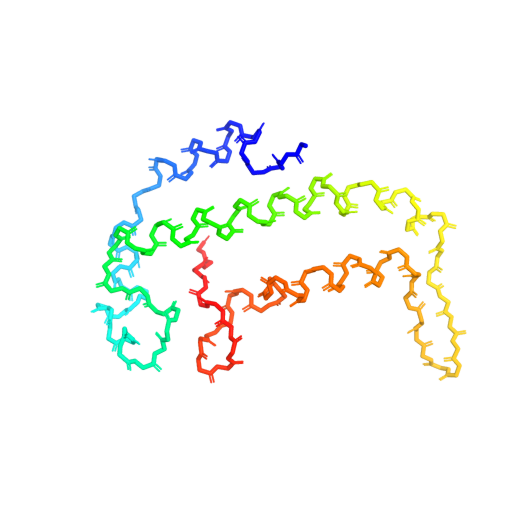3 ? 9.373 0.322 -6.068 1.00 96.75 93 CYS A O 1
ATOM 723 N N . LEU A 1 94 ? 10.420 -1.360 -7.122 1.00 96.88 94 LEU A N 1
ATOM 724 C CA . LEU A 1 94 ? 10.446 -2.249 -5.960 1.00 96.88 94 LEU A CA 1
ATOM 725 C C . LEU A 1 94 ? 11.285 -1.677 -4.814 1.00 96.88 94 LEU A C 1
ATOM 727 O O . LEU A 1 94 ? 10.927 -1.852 -3.649 1.00 96.88 94 LEU A O 1
ATOM 731 N N . ARG A 1 95 ? 12.386 -0.982 -5.120 1.00 97.00 95 ARG A N 1
ATOM 732 C CA . ARG A 1 95 ? 13.211 -0.320 -4.105 1.00 97.00 95 ARG A CA 1
ATOM 733 C C . ARG A 1 95 ? 12.454 0.820 -3.431 1.00 97.00 95 ARG A C 1
ATOM 735 O O . ARG A 1 95 ? 12.481 0.881 -2.206 1.00 97.00 95 ARG A O 1
ATOM 742 N N . ALA A 1 96 ? 11.761 1.658 -4.199 1.00 96.94 96 ALA A N 1
ATOM 743 C CA . ALA A 1 96 ? 10.946 2.745 -3.664 1.00 96.94 96 ALA A CA 1
ATOM 744 C C . ALA A 1 96 ? 9.832 2.218 -2.745 1.00 96.94 96 ALA A C 1
ATOM 746 O O . ALA A 1 96 ? 9.699 2.670 -1.610 1.00 96.94 96 ALA A O 1
ATOM 747 N N . LEU A 1 97 ? 9.096 1.191 -3.187 1.00 96.38 97 LE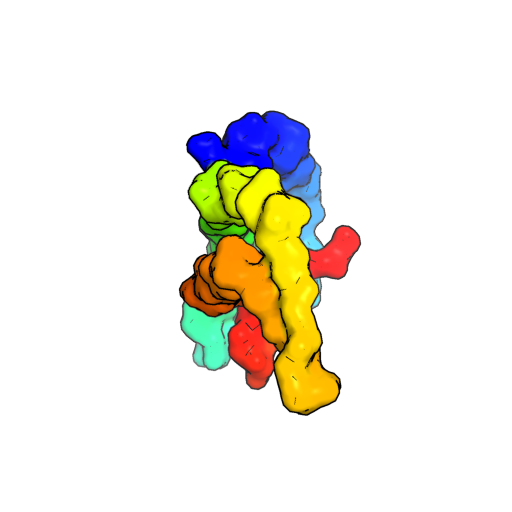U A N 1
ATOM 748 C CA . LEU A 1 97 ? 8.062 0.541 -2.373 1.00 96.38 97 LEU A CA 1
ATOM 749 C C . LEU A 1 97 ? 8.631 -0.078 -1.092 1.00 96.38 97 LEU A C 1
ATOM 751 O O . LEU A 1 97 ? 8.009 0.010 -0.036 1.00 96.38 97 LEU A O 1
ATOM 755 N N . ARG A 1 98 ? 9.817 -0.692 -1.171 1.00 94.75 98 ARG A N 1
ATOM 756 C CA . ARG A 1 98 ? 10.495 -1.276 -0.009 1.00 94.75 98 ARG A CA 1
ATOM 757 C C . ARG A 1 98 ? 10.940 -0.216 0.994 1.00 94.75 98 ARG A C 1
ATOM 759 O O . ARG A 1 98 ? 10.787 -0.435 2.183 1.00 94.75 98 ARG A O 1
ATOM 766 N N . GLN A 1 99 ? 11.508 0.896 0.532 1.00 93.81 99 GLN A N 1
ATOM 767 C CA . GLN A 1 99 ? 11.958 1.987 1.406 1.00 93.81 99 GLN A CA 1
ATOM 768 C C . GLN A 1 99 ? 10.800 2.692 2.119 1.00 93.81 99 GLN A C 1
ATOM 770 O O . GLN A 1 99 ? 11.014 3.300 3.159 1.00 93.81 99 GLN A O 1
ATOM 775 N N . ALA A 1 100 ? 9.596 2.604 1.556 1.00 93.19 100 ALA A N 1
ATOM 776 C CA . ALA A 1 100 ? 8.365 3.118 2.140 1.00 93.19 100 ALA A CA 1
ATOM 777 C C . ALA A 1 100 ? 7.590 2.073 2.974 1.00 93.19 100 ALA A C 1
ATOM 779 O O . ALA A 1 100 ? 6.451 2.337 3.348 1.00 93.19 100 ALA A O 1
ATOM 780 N N . ASP A 1 101 ? 8.152 0.876 3.197 1.00 91.25 101 ASP A N 1
ATOM 781 C CA . ASP A 1 101 ? 7.515 -0.257 3.893 1.00 91.25 101 ASP A CA 1
ATOM 782 C C . ASP A 1 101 ? 6.157 -0.705 3.304 1.00 91.25 101 ASP A C 1
ATOM 784 O O . ASP A 1 101 ? 5.378 -1.435 3.921 1.00 91.25 101 ASP A O 1
ATOM 788 N N . LEU A 1 102 ? 5.885 -0.347 2.044 1.00 94.12 102 LEU A N 1
ATOM 789 C CA . LEU A 1 102 ? 4.605 -0.619 1.383 1.00 94.12 102 LEU A CA 1
ATOM 790 C C . LEU A 1 102 ? 4.462 -2.069 0.905 1.00 94.12 102 LEU A C 1
ATOM 792 O O . LEU A 1 102 ? 3.346 -2.535 0.698 1.00 94.12 102 LEU A O 1
ATOM 796 N N . LEU A 1 103 ? 5.567 -2.810 0.751 1.00 93.00 103 LEU A N 1
ATOM 797 C CA . LEU A 1 103 ? 5.524 -4.221 0.332 1.00 93.00 103 LEU A CA 1
ATOM 798 C C . LEU A 1 103 ? 4.906 -5.150 1.392 1.00 93.00 103 LEU A C 1
ATOM 800 O O . LEU A 1 103 ? 4.455 -6.241 1.054 1.00 93.00 103 LEU A O 1
ATOM 804 N N . GLY A 1 104 ? 4.905 -4.732 2.661 1.00 90.56 104 GLY A N 1
ATOM 805 C CA . GLY A 1 104 ? 4.361 -5.480 3.797 1.00 90.56 104 GLY A CA 1
ATOM 806 C C . GLY A 1 104 ? 3.245 -4.729 4.517 1.00 90.56 104 GLY A C 1
ATOM 807 O O . GLY A 1 104 ? 3.029 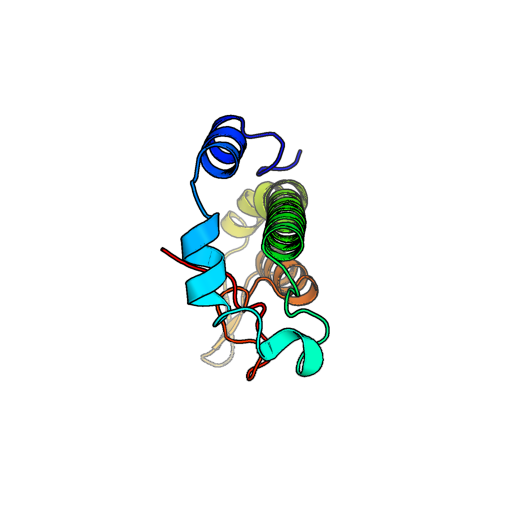-4.954 5.705 1.00 90.56 104 GLY A O 1
ATOM 808 N N . CYS A 1 105 ? 2.559 -3.812 3.834 1.00 92.06 105 CYS A N 1
ATOM 809 C CA . CYS A 1 105 ? 1.664 -2.864 4.489 1.00 92.06 105 CYS A CA 1
ATOM 810 C C . CYS A 1 105 ? 0.495 -3.531 5.239 1.00 92.06 105 CYS A C 1
ATOM 812 O O . CYS A 1 105 ? 0.099 -3.036 6.285 1.00 92.06 105 CYS A O 1
ATOM 814 N N . THR A 1 106 ? 0.001 -4.686 4.787 1.00 92.69 106 THR A N 1
ATOM 815 C CA . THR A 1 106 ? -1.063 -5.457 5.466 1.00 92.69 106 THR A CA 1
ATOM 816 C C . THR A 1 106 ? -0.538 -6.497 6.459 1.00 92.69 106 THR A C 1
ATOM 818 O O . THR A 1 106 ? -1.313 -7.179 7.128 1.00 92.69 106 THR A O 1
ATOM 821 N N . VAL A 1 107 ? 0.781 -6.670 6.554 1.00 93.12 107 VAL A N 1
ATOM 822 C CA . VAL A 1 107 ? 1.390 -7.634 7.473 1.00 93.12 107 VAL A CA 1
ATOM 823 C C . VAL A 1 107 ? 1.354 -7.062 8.891 1.00 93.12 107 VAL A C 1
ATOM 825 O O . VAL A 1 107 ? 1.586 -5.874 9.096 1.00 93.12 107 VAL A O 1
ATOM 828 N N . SER A 1 108 ? 1.088 -7.914 9.883 1.00 92.62 108 SER A N 1
ATOM 829 C CA . SER A 1 108 ? 1.086 -7.517 11.297 1.00 92.62 108 SER A CA 1
ATOM 830 C C . SER A 1 108 ? 2.427 -6.905 11.731 1.00 92.62 108 SER A C 1
ATOM 832 O O . SER A 1 108 ? 3.501 -7.384 11.343 1.00 92.62 108 SER A O 1
ATOM 834 N N . ARG A 1 109 ? 2.361 -5.907 12.624 1.00 92.44 109 ARG A N 1
ATOM 835 C CA . ARG A 1 109 ? 3.524 -5.221 13.220 1.00 92.44 109 ARG A CA 1
ATOM 836 C C . ARG A 1 109 ? 4.514 -6.185 13.871 1.00 92.44 109 ARG A C 1
ATOM 838 O O . ARG A 1 109 ? 5.722 -5.983 13.777 1.00 92.44 109 ARG A O 1
ATOM 845 N N . ARG A 1 110 ? 4.037 -7.316 14.410 1.00 91.88 110 ARG A N 1
ATOM 846 C CA . ARG A 1 110 ? 4.886 -8.373 14.998 1.00 91.88 110 ARG A CA 1
ATOM 847 C C . ARG A 1 110 ? 5.892 -8.997 14.021 1.00 91.88 110 ARG A C 1
ATOM 849 O O . ARG A 1 110 ? 6.849 -9.630 14.457 1.00 91.88 110 ARG A O 1
ATOM 856 N N . TYR A 1 111 ? 5.661 -8.858 12.716 1.00 92.56 111 TYR A N 1
ATOM 857 C CA . TYR A 1 111 ? 6.556 -9.325 11.653 1.00 92.56 111 TYR A CA 1
ATOM 858 C C . TYR A 1 111 ? 7.204 -8.173 10.871 1.00 92.56 111 TYR A C 1
ATOM 860 O O . TYR A 1 111 ? 7.797 -8.414 9.822 1.00 92.56 111 TYR A O 1
ATOM 868 N N . GLY A 1 112 ? 7.096 -6.939 11.370 1.00 88.31 112 GLY A N 1
ATOM 869 C CA . GLY A 1 112 ? 7.654 -5.748 10.732 1.00 88.31 112 GLY A CA 1
ATOM 870 C C . GLY A 1 112 ? 6.793 -5.153 9.616 1.00 88.31 112 GLY A C 1
ATOM 871 O O . GLY A 1 112 ? 7.328 -4.440 8.776 1.00 88.31 112 GLY A O 1
ATOM 872 N N . GLY A 1 113 ? 5.493 -5.465 9.565 1.00 91.88 113 GLY A N 1
ATOM 873 C CA . GLY A 1 113 ? 4.553 -4.783 8.670 1.00 91.88 113 GLY A CA 1
ATOM 874 C C . GLY A 1 113 ? 3.848 -3.594 9.330 1.00 91.88 113 GLY A C 1
ATOM 875 O O . GLY A 1 113 ? 4.081 -3.292 10.500 1.00 91.88 113 GLY A O 1
ATOM 876 N N . LEU A 1 114 ? 2.966 -2.929 8.578 1.00 91.81 114 LEU A N 1
ATOM 877 C CA . LEU A 1 114 ? 2.240 -1.734 9.041 1.00 91.81 114 LEU A CA 1
ATOM 878 C C . LEU A 1 114 ? 0.866 -2.045 9.648 1.00 91.81 114 LEU A C 1
ATOM 880 O O . LEU A 1 114 ? 0.250 -1.155 10.228 1.00 91.81 114 LEU A O 1
ATOM 884 N N . ASN A 1 115 ? 0.399 -3.293 9.531 1.00 92.56 115 ASN A N 1
ATOM 885 C CA . ASN A 1 115 ? -0.926 -3.730 9.967 1.00 92.56 115 ASN A CA 1
ATOM 886 C C . ASN A 1 115 ? -2.042 -2.826 9.415 1.00 92.56 115 ASN A C 1
ATOM 888 O O . ASN A 1 115 ? -2.916 -2.382 10.147 1.00 92.56 115 ASN A O 1
ATOM 892 N N . LEU A 1 116 ? -1.991 -2.503 8.120 1.00 92.75 116 LEU A N 1
ATOM 893 C CA . LEU A 1 116 ? -3.108 -1.844 7.454 1.00 92.75 116 LEU A CA 1
ATOM 894 C C . LEU A 1 116 ? -4.268 -2.823 7.287 1.00 92.75 116 LEU A C 1
ATOM 896 O O . LEU A 1 116 ? -4.050 -3.963 6.854 1.00 92.75 116 LEU A O 1
ATOM 900 N N . PRO A 1 117 ? -5.504 -2.375 7.535 1.00 90.25 117 PRO A N 1
ATOM 901 C CA . PRO A 1 117 ? -6.655 -3.223 7.338 1.00 90.25 117 PRO A CA 1
ATOM 902 C C . PRO A 1 117 ? -6.951 -3.412 5.841 1.00 90.25 117 PRO A C 1
ATOM 904 O O . PRO A 1 117 ? -6.750 -2.521 5.015 1.00 90.25 117 PRO A O 1
ATOM 907 N N . CYS A 1 118 ? -7.435 -4.602 5.494 1.00 83.69 118 CYS A N 1
ATOM 908 C CA . CYS A 1 118 ? -7.901 -4.964 4.160 1.00 83.69 118 CYS A CA 1
ATOM 909 C C . CYS A 1 118 ? -9.269 -5.626 4.339 1.00 83.69 118 CYS A C 1
ATOM 911 O O . CYS A 1 118 ? -9.349 -6.717 4.907 1.00 83.69 118 CYS A O 1
ATOM 913 N N . PHE A 1 119 ? -10.325 -4.923 3.937 1.00 69.69 119 PHE A N 1
ATOM 914 C CA . PHE A 1 119 ? -11.722 -5.341 4.052 1.00 69.69 119 PHE A CA 1
ATOM 915 C C . PHE A 1 119 ? -12.402 -5.325 2.684 1.00 69.69 119 PHE A C 1
ATOM 917 O O . PHE A 1 119 ? -12.034 -4.458 1.858 1.00 69.69 119 PHE A O 1
#